Protein AF-A0A662FR94-F1 (afdb_monomer)

Secondary structure (DSSP, 8-state):
----HHHHHHHHHHHHHTT-SEEEEEEEEEEEEEEEEETTEEEEEEEEEEEEEEEEEETTEEEEEEES---HHHHHHHHHHHHHHHHHSPB-TT---SPP----S-------HHHHH----

Radius of gyration: 18.89 Å; Cα contacts (8 Å, |Δi|>4): 170; chains: 1; bounding box: 45×35×54 Å

Solvent-accessible surface area (backbone atoms only — not comparable to full-atom values): 7509 Å² total; per-residue (Å²): 138,86,82,59,71,72,65,54,52,52,53,53,52,50,41,43,77,75,59,32,80,43,73,47,79,48,79,46,78,46,81,47,77,47,79,43,73,63,84,96,42,81,45,82,45,78,48,76,50,42,46,31,40,40,38,31,28,31,88,51,4,61,21,75,40,75,37,71,55,82,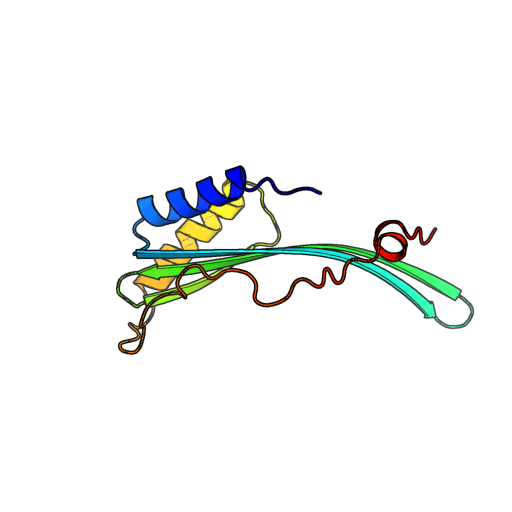51,64,69,65,41,52,50,48,49,54,50,19,50,54,47,5,70,73,39,71,65,41,86,83,60,85,74,78,84,76,95,72,79,81,92,70,89,80,72,95,73,54,67,67,67,77,67,59,80,84,127

Mean predicted aligned error: 5.4 Å

pLDDT: mean 91.06, std 9.45, range [52.06, 98.5]

Nearest PDB structures (foldseek):
  6j6a-assembly1_B  TM=9.018E-01  e=1.338E-05  Thermococcus kodakarensis KOD1
  3qtd-assembly2_B  TM=9.020E-01  e=3.192E-04  Pseudomonas aeruginosa
  5nja-assembly2_D  TM=8.855E-01  e=4.853E-04  Escherichia coli str. K-12 substr. MG1655
  1vpb-a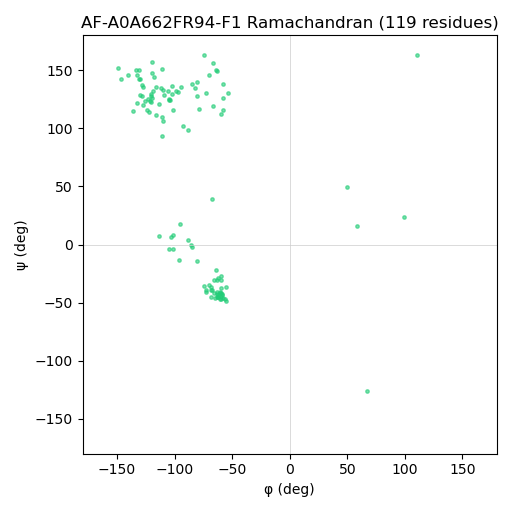ssembly1_A-2  TM=7.942E-01  e=4.305E-04  Bacteroides thetaiotaomicron VPI-5482
  3tv9-assembly1_A-2  TM=7.734E-01  e=4.571E-04  Shigella flexneri

Foldseek 3Di:
DDDDPVLVVVLQVLLVVLAFPDKDKDKDWDWDWDWDDDDPDIDIDTDTWIKIWIWTAHQQQIFIDIDRDSPPVVSSVRSNVRVVNSVPGDHDPPDPDDDDDDDDPDDDDPDDVCVVPPDPD

Structure (mmCIF, N/CA/C/O backbone):
data_AF-A0A662FR94-F1
#
_entry.id   AF-A0A662FR94-F1
#
loop_
_atom_site.group_PDB
_atom_site.id
_atom_site.type_symbol
_atom_site.label_atom_id
_atom_site.label_alt_id
_atom_site.label_comp_id
_atom_site.label_asym_id
_atom_site.label_entity_id
_atom_site.label_seq_id
_atom_site.pdbx_PDB_ins_code
_atom_site.Cartn_x
_atom_site.Cartn_y
_atom_site.Cartn_z
_atom_site.occupancy
_atom_site.B_iso_or_equiv
_atom_site.auth_seq_id
_atom_site.auth_comp_id
_atom_site.auth_asym_id
_atom_site.auth_atom_id
_atom_site.pdbx_PDB_model_num
ATOM 1 N N . MET A 1 1 ? 15.366 0.900 -5.465 1.00 52.06 1 MET A N 1
ATOM 2 C CA . MET A 1 1 ? 14.627 1.562 -4.370 1.00 52.06 1 MET A CA 1
ATOM 3 C C . MET A 1 1 ? 14.163 0.456 -3.449 1.00 52.06 1 MET A C 1
ATOM 5 O O . MET A 1 1 ? 13.500 -0.447 -3.935 1.00 52.06 1 MET A O 1
ATOM 9 N N . SER A 1 2 ? 14.616 0.445 -2.201 1.00 57.38 2 SER A N 1
ATOM 10 C CA . SER A 1 2 ? 14.221 -0.553 -1.203 1.00 57.38 2 SER A CA 1
ATOM 11 C C . SER A 1 2 ? 13.204 0.077 -0.263 1.00 57.38 2 SER A C 1
ATOM 13 O O . SER A 1 2 ? 13.388 1.222 0.139 1.00 57.38 2 SER A O 1
ATOM 15 N N . VAL A 1 3 ? 12.147 -0.660 0.055 1.00 67.31 3 VAL A N 1
ATOM 16 C CA . VAL A 1 3 ? 11.156 -0.275 1.065 1.00 67.31 3 VAL A CA 1
ATOM 17 C C . VAL A 1 3 ? 11.433 -1.125 2.285 1.00 67.31 3 VAL A C 1
ATOM 19 O O . VAL A 1 3 ? 11.499 -2.351 2.172 1.00 67.31 3 VAL A O 1
ATOM 22 N N . GLU A 1 4 ? 11.634 -0.494 3.435 1.00 74.12 4 GLU A N 1
ATOM 23 C CA . GLU A 1 4 ? 11.835 -1.240 4.670 1.00 74.12 4 GLU A CA 1
ATOM 24 C C . GLU A 1 4 ? 10.482 -1.650 5.257 1.00 74.12 4 GLU A C 1
ATOM 26 O O . GLU A 1 4 ? 9.555 -0.848 5.355 1.00 74.12 4 GLU A O 1
ATOM 31 N N . ILE A 1 5 ? 10.366 -2.908 5.690 1.00 71.50 5 ILE A N 1
ATOM 32 C CA . ILE A 1 5 ? 9.130 -3.444 6.287 1.00 71.50 5 ILE A CA 1
ATOM 33 C C . ILE A 1 5 ? 8.670 -2.580 7.476 1.00 71.50 5 ILE A C 1
ATOM 35 O O . ILE A 1 5 ? 7.474 -2.332 7.631 1.00 71.50 5 ILE A O 1
ATOM 39 N N . GLY A 1 6 ? 9.614 -2.052 8.264 1.00 74.06 6 GLY A N 1
ATOM 40 C CA . GLY A 1 6 ? 9.319 -1.178 9.403 1.00 74.06 6 GLY A CA 1
ATOM 41 C C . GLY A 1 6 ? 8.632 0.141 9.024 1.00 74.06 6 GLY A C 1
ATOM 42 O O . GLY A 1 6 ? 7.832 0.657 9.804 1.00 74.06 6 GLY A O 1
ATOM 43 N N . GLU A 1 7 ? 8.870 0.668 7.818 1.00 80.19 7 GLU A N 1
ATOM 44 C CA . GLU A 1 7 ? 8.167 1.861 7.328 1.00 80.19 7 GLU A CA 1
ATOM 45 C C . GLU A 1 7 ? 6.694 1.554 7.030 1.00 80.19 7 GLU A C 1
ATOM 47 O O . GLU A 1 7 ? 5.824 2.381 7.293 1.00 80.19 7 GLU A O 1
ATOM 52 N N . LEU A 1 8 ? 6.384 0.346 6.549 1.00 89.06 8 LEU A N 1
ATOM 53 C CA . LEU A 1 8 ? 5.011 -0.072 6.247 1.00 89.06 8 LEU A CA 1
ATOM 54 C C . LEU A 1 8 ? 4.193 -0.370 7.509 1.00 89.06 8 LEU A C 1
ATOM 56 O O . LEU A 1 8 ? 3.009 -0.027 7.576 1.00 89.06 8 LEU A O 1
ATOM 60 N N . GLU A 1 9 ? 4.821 -0.937 8.541 1.00 92.19 9 GLU A N 1
ATOM 61 C CA . GLU A 1 9 ? 4.177 -1.173 9.840 1.00 92.19 9 GLU A CA 1
ATOM 62 C C . GLU A 1 9 ? 3.677 0.125 10.487 1.00 92.19 9 GLU A C 1
ATOM 64 O O . GLU A 1 9 ? 2.593 0.154 11.081 1.00 92.19 9 GLU A O 1
ATOM 69 N N . TYR A 1 10 ? 4.432 1.218 10.330 1.00 94.75 10 TYR A N 1
ATOM 70 C CA . TYR A 1 10 ? 4.026 2.537 10.805 1.00 94.75 10 TYR A CA 1
ATOM 71 C C . TYR A 1 10 ? 2.670 2.962 10.221 1.00 94.75 10 TYR A C 1
ATOM 73 O O . TYR A 1 10 ? 1.781 3.388 10.962 1.00 94.75 10 TYR A O 1
ATOM 81 N N . PHE A 1 11 ? 2.482 2.807 8.911 1.00 95.94 11 PHE A N 1
ATOM 82 C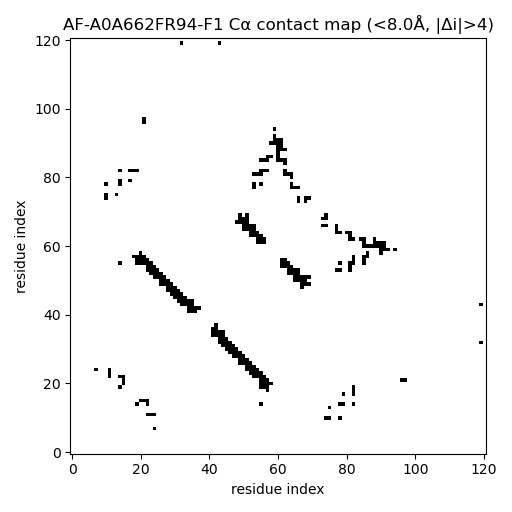 CA . PHE A 1 11 ? 1.252 3.211 8.234 1.00 95.94 11 PHE A CA 1
ATOM 83 C C . PHE A 1 11 ? 0.047 2.346 8.630 1.00 95.94 11 PHE A C 1
ATOM 85 O O . PHE A 1 11 ? -1.050 2.874 8.821 1.00 95.94 11 PHE A O 1
ATOM 92 N N . LEU A 1 12 ? 0.242 1.039 8.840 1.00 96.19 12 LEU A N 1
ATOM 93 C CA . LEU A 1 12 ? -0.808 0.155 9.364 1.00 96.19 12 LEU A CA 1
ATOM 94 C C . LEU A 1 12 ? -1.229 0.558 10.782 1.00 96.19 12 LEU A C 1
ATOM 96 O O . LEU A 1 12 ? -2.421 0.604 11.096 1.00 96.19 12 LEU A O 1
ATOM 100 N N . LYS A 1 13 ? -0.259 0.899 11.640 1.00 96.50 13 LYS A N 1
ATOM 101 C CA . LYS A 1 13 ? -0.538 1.415 12.983 1.00 96.50 13 LYS A CA 1
ATOM 102 C C . LYS A 1 13 ? -1.312 2.730 12.914 1.00 96.50 13 LYS A C 1
ATOM 104 O O . LYS A 1 13 ? -2.319 2.880 13.604 1.00 96.50 13 LYS A O 1
ATOM 109 N N . ARG A 1 14 ? -0.887 3.649 12.044 1.00 96.62 14 ARG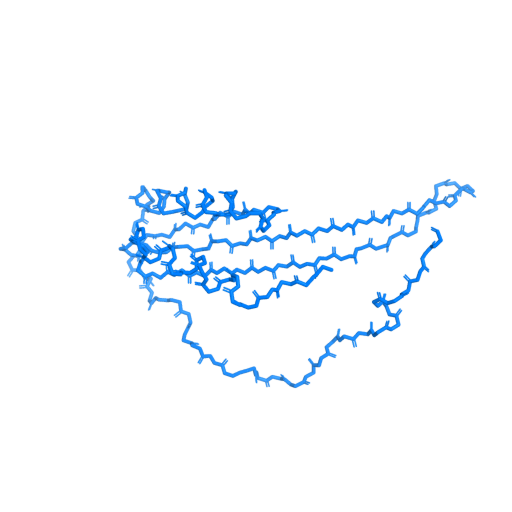 A N 1
ATOM 110 C CA . ARG A 1 14 ? -1.556 4.935 11.828 1.00 96.62 14 ARG A CA 1
ATOM 111 C C . ARG A 1 14 ? -3.006 4.753 11.373 1.00 96.62 14 ARG A C 1
ATOM 113 O O . ARG A 1 14 ? -3.885 5.433 11.894 1.00 96.62 14 ARG A O 1
ATOM 120 N N . ALA A 1 15 ? -3.275 3.815 10.463 1.00 97.50 15 ALA A N 1
ATOM 121 C CA . ALA A 1 15 ? -4.635 3.502 10.026 1.00 97.50 15 ALA A CA 1
ATOM 122 C C . ALA A 1 15 ? -5.525 3.034 11.194 1.00 97.50 15 ALA A C 1
ATOM 124 O O . ALA A 1 15 ? -6.638 3.537 11.358 1.00 97.50 15 ALA A O 1
ATOM 125 N N . LYS A 1 16 ? -5.015 2.139 12.054 1.00 97.19 16 LYS A N 1
ATOM 126 C CA . LYS A 1 16 ? -5.728 1.687 13.264 1.00 97.19 16 LYS A CA 1
ATOM 127 C C . LYS A 1 16 ? -5.999 2.829 14.246 1.00 97.19 16 LYS A C 1
ATOM 129 O O . LYS A 1 16 ? -7.119 2.967 14.724 1.00 97.19 16 LYS A O 1
ATOM 134 N N . GLU A 1 17 ? -5.009 3.683 14.511 1.00 97.94 17 GLU A N 1
ATOM 135 C CA . GLU A 1 17 ? -5.162 4.862 15.384 1.00 97.94 17 GLU A CA 1
ATOM 136 C C . GLU A 1 17 ? -6.238 5.840 14.879 1.00 97.94 17 GLU A C 1
ATOM 138 O O . GLU A 1 17 ? -6.896 6.513 15.670 1.00 97.94 17 GLU A O 1
ATOM 143 N N . LEU A 1 18 ? -6.439 5.905 13.563 1.00 97.25 18 LEU A N 1
ATOM 144 C C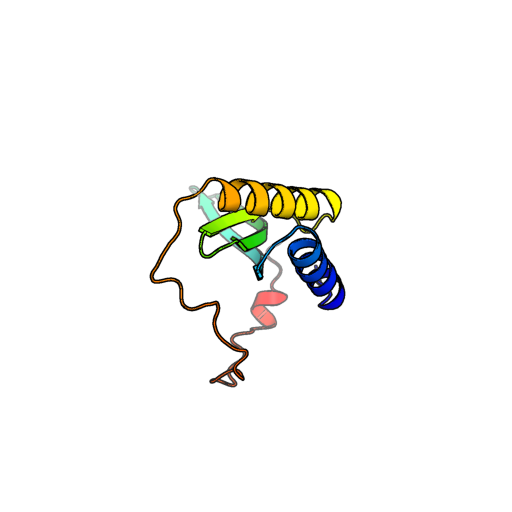A . LEU A 1 18 ? -7.442 6.746 12.907 1.00 97.25 18 LEU A CA 1
ATOM 145 C C . LEU A 1 18 ? -8.841 6.093 12.814 1.00 97.25 18 LEU A C 1
ATOM 147 O O . LEU A 1 18 ? -9.793 6.724 12.329 1.00 97.25 18 LEU A O 1
ATOM 151 N N . GLY A 1 19 ? -8.985 4.863 13.316 1.00 96.94 19 GLY A N 1
ATOM 152 C CA . GLY A 1 19 ? -10.259 4.158 13.452 1.00 96.94 19 GLY A CA 1
ATOM 153 C C . GLY A 1 19 ? -10.559 3.137 12.357 1.00 96.94 19 GLY A C 1
ATOM 154 O O . GLY A 1 19 ? -11.732 2.874 12.112 1.00 96.94 19 GLY A O 1
ATOM 155 N N . ALA A 1 20 ? -9.540 2.604 11.680 1.00 98.12 20 ALA A N 1
ATOM 156 C CA . ALA A 1 20 ? -9.686 1.394 10.875 1.00 98.12 20 ALA A CA 1
ATOM 157 C C . ALA A 1 20 ? -9.829 0.160 11.780 1.00 98.12 20 ALA A C 1
ATOM 159 O O . ALA A 1 20 ? -8.990 -0.051 12.659 1.00 98.12 20 ALA A O 1
ATOM 160 N N . ASP A 1 21 ? -10.835 -0.675 11.521 1.00 98.06 21 ASP A N 1
ATOM 161 C CA . ASP A 1 21 ? -10.928 -2.009 12.127 1.00 98.06 21 ASP A CA 1
ATOM 162 C C . ASP A 1 21 ? -9.877 -2.932 11.499 1.00 98.06 21 ASP A C 1
ATOM 164 O O . ASP A 1 21 ? -9.171 -3.676 12.184 1.00 98.06 21 ASP A O 1
ATOM 168 N N . GLU A 1 22 ? -9.721 -2.812 10.179 1.00 98.00 22 GL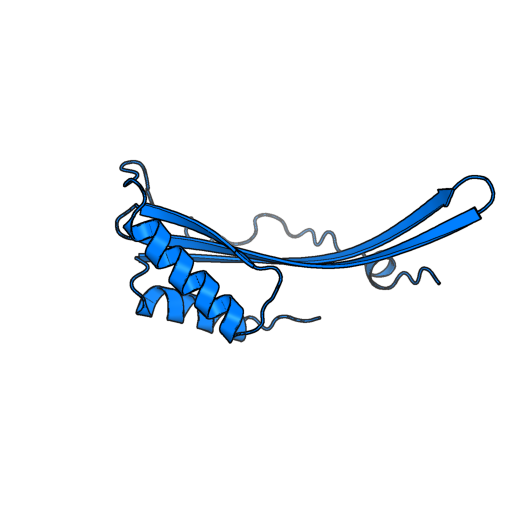U A N 1
ATOM 169 C CA . GLU A 1 22 ? -8.774 -3.569 9.373 1.00 98.00 22 GLU A CA 1
ATOM 170 C C . GLU A 1 22 ? -8.142 -2.664 8.311 1.00 98.00 22 GLU A C 1
ATOM 172 O O . GLU A 1 22 ? -8.787 -1.755 7.778 1.00 98.00 22 GLU A O 1
ATOM 177 N N . ALA A 1 23 ? -6.871 -2.907 7.991 1.00 97.56 23 ALA A N 1
ATOM 178 C CA . ALA A 1 23 ? -6.156 -2.174 6.955 1.00 97.56 23 ALA A CA 1
ATOM 179 C C . ALA A 1 23 ? -5.152 -3.085 6.242 1.00 97.56 23 ALA A C 1
ATOM 181 O O . ALA A 1 23 ? -4.488 -3.904 6.877 1.00 97.56 23 ALA A O 1
ATOM 182 N N . GLU A 1 24 ? -5.016 -2.898 4.935 1.00 97.19 24 GLU A N 1
ATOM 183 C CA . GLU A 1 24 ? -4.006 -3.528 4.092 1.00 97.19 24 GLU A CA 1
ATOM 184 C C . GLU A 1 24 ? -3.284 -2.447 3.289 1.00 97.19 24 GLU A C 1
ATOM 186 O O . GLU A 1 24 ? -3.908 -1.529 2.749 1.00 97.19 24 GLU A O 1
ATOM 191 N N . ILE A 1 25 ? -1.962 -2.579 3.207 1.00 95.75 25 ILE A N 1
ATOM 192 C CA . ILE A 1 25 ? -1.114 -1.763 2.345 1.00 95.75 25 ILE A CA 1
ATOM 193 C C . ILE A 1 25 ? -0.368 -2.717 1.427 1.00 95.75 25 ILE A C 1
ATOM 195 O O . ILE A 1 25 ? 0.458 -3.509 1.879 1.00 95.75 25 ILE A O 1
ATOM 199 N N . TYR A 1 26 ? -0.667 -2.633 0.138 1.00 94.50 26 TYR A N 1
ATOM 200 C CA . TYR A 1 26 ? 0.044 -3.359 -0.901 1.00 94.50 26 TYR A CA 1
ATOM 201 C C . TYR A 1 26 ? 0.936 -2.386 -1.665 1.00 94.50 26 TYR A C 1
ATOM 203 O O . TYR A 1 26 ? 0.491 -1.308 -2.054 1.00 94.50 26 TYR A O 1
ATOM 211 N N . VAL A 1 27 ? 2.198 -2.758 -1.865 1.00 94.75 27 VAL A N 1
ATOM 212 C CA . VAL A 1 27 ? 3.192 -1.938 -2.562 1.00 94.75 27 VAL A CA 1
ATOM 213 C C . VAL A 1 27 ? 3.741 -2.734 -3.734 1.00 94.75 27 VAL A C 1
ATOM 215 O O . VAL A 1 27 ? 4.264 -3.832 -3.553 1.00 94.75 27 VAL A O 1
ATOM 218 N N . SER A 1 28 ? 3.656 -2.151 -4.923 1.00 92.88 28 SER A N 1
ATOM 219 C CA . SER A 1 28 ? 4.313 -2.630 -6.130 1.00 92.88 28 SER A CA 1
ATOM 220 C C . SER A 1 28 ? 5.397 -1.643 -6.542 1.00 92.88 28 SER A C 1
ATOM 222 O O . SER A 1 28 ? 5.190 -0.429 -6.537 1.00 92.88 28 SER A O 1
ATOM 224 N N . LEU A 1 29 ? 6.564 -2.176 -6.888 1.00 91.12 29 LEU A N 1
ATOM 225 C CA . LEU A 1 29 ? 7.692 -1.433 -7.431 1.00 91.12 29 LEU A CA 1
ATOM 226 C C . LEU A 1 29 ? 8.000 -2.033 -8.794 1.00 91.12 29 LEU A C 1
ATOM 228 O O . LEU A 1 29 ? 8.280 -3.228 -8.876 1.00 91.12 29 LEU A O 1
ATOM 232 N N . SER A 1 30 ? 7.964 -1.215 -9.841 1.00 90.00 30 SER A N 1
ATOM 233 C CA . SER A 1 30 ? 8.191 -1.691 -11.204 1.00 90.00 30 SER A CA 1
ATOM 234 C C . SER A 1 30 ? 9.256 -0.858 -11.900 1.00 90.00 30 SER A C 1
ATOM 236 O O . SER A 1 30 ? 9.164 0.368 -11.951 1.00 90.00 30 SER A O 1
ATOM 238 N N . ASP A 1 31 ? 10.248 -1.546 -12.457 1.00 89.31 31 ASP A N 1
ATOM 239 C CA . ASP A 1 31 ? 11.222 -1.007 -13.399 1.00 89.31 31 ASP A CA 1
ATOM 240 C C . ASP A 1 31 ? 10.938 -1.645 -14.767 1.00 89.31 31 ASP A C 1
ATOM 242 O O . ASP A 1 31 ? 11.149 -2.841 -14.961 1.00 89.31 31 ASP A O 1
ATOM 246 N N . GLU A 1 32 ? 10.431 -0.858 -15.715 1.00 90.81 32 GLU A N 1
ATOM 247 C CA . GLU A 1 32 ? 10.106 -1.302 -17.071 1.00 90.81 32 GLU A CA 1
ATOM 248 C C . GLU A 1 32 ? 11.088 -0.693 -18.072 1.00 90.81 32 GLU A C 1
ATOM 250 O O . GLU A 1 32 ? 11.346 0.514 -18.070 1.00 90.81 32 GLU A O 1
ATOM 255 N N . LYS A 1 33 ? 11.616 -1.536 -18.961 1.00 89.44 33 LYS A N 1
ATOM 256 C CA . LYS A 1 33 ? 12.470 -1.128 -20.077 1.00 89.44 33 LYS A CA 1
ATOM 257 C C . LYS A 1 33 ? 11.874 -1.664 -21.369 1.00 89.44 33 LYS A C 1
ATOM 259 O O . LYS A 1 33 ? 11.680 -2.868 -21.513 1.00 89.44 33 LYS A O 1
ATOM 264 N N . ALA A 1 34 ? 11.600 -0.777 -22.316 1.00 89.94 34 ALA A N 1
ATOM 265 C CA . ALA A 1 34 ? 11.030 -1.125 -23.607 1.00 89.94 34 ALA A CA 1
ATOM 266 C C . ALA A 1 34 ? 11.838 -0.484 -24.736 1.00 89.94 34 ALA A C 1
ATOM 268 O O . ALA A 1 34 ? 12.044 0.727 -24.756 1.00 89.94 34 ALA A O 1
ATOM 269 N N . VAL A 1 35 ? 12.248 -1.288 -25.716 1.00 90.88 35 VAL A N 1
ATOM 270 C CA . VAL A 1 35 ? 12.858 -0.803 -26.959 1.00 90.88 35 VAL A CA 1
ATOM 271 C C . VAL A 1 35 ? 11.824 -0.916 -28.071 1.00 90.88 35 VAL A C 1
ATOM 273 O O . VAL A 1 35 ? 11.261 -1.985 -28.304 1.00 90.88 35 VAL A O 1
ATOM 276 N N . LYS A 1 36 ? 11.548 0.198 -28.746 1.00 92.00 36 LYS A N 1
ATOM 277 C CA . LYS A 1 36 ? 10.583 0.298 -29.842 1.00 92.00 36 LYS A CA 1
ATOM 278 C C . LYS A 1 36 ? 11.292 0.720 -31.122 1.00 92.00 36 LYS A C 1
ATOM 280 O O . LYS A 1 36 ? 12.214 1.529 -31.087 1.00 92.00 36 LYS A O 1
ATOM 285 N N . LEU A 1 37 ? 10.837 0.184 -32.249 1.00 94.50 37 LEU A N 1
ATOM 286 C CA . LEU A 1 37 ? 11.279 0.589 -33.579 1.00 94.50 37 LEU A CA 1
ATOM 287 C C . LEU A 1 37 ? 10.210 1.503 -34.193 1.00 94.50 37 LEU A C 1
ATOM 289 O O . LEU A 1 37 ? 9.085 1.069 -34.435 1.00 94.50 37 LEU A O 1
ATOM 293 N N . GLU A 1 38 ? 10.558 2.762 -34.440 1.00 92.75 38 GLU A N 1
ATOM 294 C CA . GLU A 1 38 ? 9.715 3.745 -35.126 1.00 92.75 38 GLU A CA 1
ATOM 295 C C . GLU A 1 38 ? 10.349 4.041 -36.501 1.00 92.75 38 GLU A C 1
ATOM 297 O O . GLU A 1 38 ? 11.263 4.857 -36.637 1.00 92.75 38 GLU A O 1
ATOM 302 N N . GLY A 1 39 ? 9.911 3.319 -37.542 1.00 91.94 39 GLY A N 1
ATOM 303 C CA . GLY A 1 39 ? 10.551 3.360 -38.864 1.00 91.94 39 GLY A CA 1
ATOM 304 C C . GLY A 1 39 ? 11.960 2.741 -38.822 1.00 91.94 39 GLY A C 1
ATOM 305 O O . GLY A 1 39 ? 12.085 1.599 -38.390 1.00 91.94 39 GLY A O 1
ATOM 306 N N . PRO A 1 40 ? 13.026 3.441 -39.263 1.00 92.62 40 PRO A N 1
ATOM 307 C CA . PRO A 1 40 ? 14.403 2.968 -39.105 1.00 92.62 40 PRO A CA 1
ATOM 308 C C . PRO A 1 40 ? 15.028 3.329 -37.743 1.00 92.62 40 PRO A C 1
ATOM 310 O O . PRO A 1 40 ? 16.184 2.985 -37.505 1.00 92.62 40 PRO A O 1
ATOM 313 N N . PHE A 1 41 ? 14.318 4.049 -36.865 1.00 92.19 41 PHE A N 1
ATOM 314 C CA . PHE A 1 41 ? 14.876 4.571 -35.617 1.00 92.19 41 PHE A CA 1
ATOM 315 C C . PHE A 1 41 ? 14.517 3.693 -34.419 1.00 92.19 41 PHE A C 1
ATOM 317 O O . PHE A 1 41 ? 13.353 3.349 -34.210 1.00 92.19 41 PHE A O 1
ATOM 324 N N . LEU A 1 42 ? 15.520 3.374 -33.603 1.00 91.44 42 LEU A N 1
ATOM 325 C CA . LEU A 1 42 ? 15.324 2.740 -32.303 1.00 91.44 42 LEU A CA 1
ATOM 326 C C . LEU A 1 42 ? 15.029 3.798 -31.242 1.00 91.44 42 LEU A C 1
ATOM 328 O O . LEU A 1 42 ? 15.669 4.849 -31.198 1.00 91.44 42 LEU A O 1
ATOM 332 N N . LYS A 1 43 ? 14.076 3.494 -30.366 1.00 90.31 43 LYS A N 1
ATOM 333 C CA . LYS A 1 43 ? 13.677 4.334 -29.243 1.00 90.31 43 LYS A CA 1
ATOM 334 C C . LYS A 1 43 ? 13.585 3.498 -27.980 1.00 90.31 43 LYS A C 1
ATOM 336 O O . LYS A 1 43 ? 12.800 2.555 -27.913 1.00 90.31 43 LYS A O 1
ATOM 341 N N . THR A 1 44 ? 14.353 3.885 -26.975 1.00 89.81 44 THR A N 1
ATOM 342 C CA . THR A 1 44 ? 14.322 3.264 -25.651 1.00 89.81 44 THR A CA 1
ATOM 343 C C . THR A 1 44 ? 13.386 4.051 -24.739 1.00 89.81 44 THR A C 1
ATOM 345 O O . THR A 1 44 ? 13.392 5.282 -24.723 1.00 89.81 44 THR A O 1
ATOM 348 N N . LEU A 1 45 ? 12.557 3.335 -23.990 1.00 89.31 45 LEU A N 1
ATOM 349 C CA . LEU A 1 45 ? 11.682 3.851 -22.949 1.00 89.31 45 LEU A CA 1
ATOM 350 C C . LEU A 1 45 ? 12.059 3.149 -21.651 1.00 89.31 45 LEU A C 1
ATOM 352 O O . LEU A 1 45 ? 12.039 1.922 -21.584 1.00 89.31 45 LEU A O 1
ATOM 356 N N . VAL A 1 46 ? 12.391 3.932 -20.632 1.00 88.12 46 VAL A N 1
ATOM 357 C CA . VAL A 1 46 ? 12.647 3.434 -19.282 1.00 88.12 46 VAL A CA 1
ATOM 358 C C . VAL A 1 46 ? 11.644 4.100 -18.356 1.00 88.12 46 VAL A C 1
ATOM 360 O O . VAL A 1 46 ? 11.524 5.325 -18.349 1.00 88.12 46 VAL A O 1
ATOM 363 N N . SER A 1 47 ? 10.911 3.292 -17.599 1.00 89.94 47 SER A N 1
ATOM 364 C CA . SER A 1 47 ? 9.921 3.747 -16.630 1.00 89.94 47 SER A CA 1
ATOM 365 C C . SER A 1 47 ? 10.196 3.104 -15.282 1.00 89.94 47 SER A C 1
ATOM 367 O O . SER A 1 47 ? 10.442 1.904 -15.197 1.00 89.94 47 SER A O 1
ATOM 369 N N . ARG A 1 48 ? 10.127 3.909 -14.224 1.00 90.38 48 ARG A N 1
ATOM 370 C CA . ARG A 1 48 ? 10.122 3.439 -12.842 1.00 90.38 48 ARG A CA 1
ATOM 371 C C . ARG A 1 48 ? 8.838 3.917 -12.194 1.00 90.38 48 ARG A C 1
ATOM 373 O O . ARG A 1 48 ? 8.544 5.110 -12.234 1.00 90.38 48 ARG A O 1
ATOM 380 N N . SER A 1 49 ? 8.102 3.003 -11.581 1.00 92.00 49 SER A N 1
ATOM 381 C CA . SER A 1 49 ? 6.839 3.303 -10.912 1.00 92.00 49 SER A CA 1
ATOM 382 C C . SER A 1 49 ? 6.764 2.656 -9.535 1.00 92.00 49 SER A C 1
ATOM 384 O O . SER A 1 49 ? 7.390 1.629 -9.258 1.00 92.00 49 SER A O 1
ATOM 386 N N . ILE A 1 50 ? 6.020 3.328 -8.662 1.00 94.19 50 ILE A N 1
ATOM 387 C CA . ILE A 1 50 ? 5.567 2.819 -7.376 1.00 94.19 50 ILE A CA 1
ATOM 388 C C . ILE A 1 50 ? 4.052 2.874 -7.431 1.00 94.19 50 ILE A C 1
ATOM 390 O O . ILE A 1 50 ? 3.508 3.939 -7.714 1.00 94.19 50 ILE A O 1
ATOM 394 N N . ASP A 1 51 ? 3.395 1.775 -7.093 1.00 95.44 51 ASP A N 1
ATOM 395 C CA . ASP A 1 51 ? 1.950 1.727 -6.923 1.00 95.44 51 ASP A CA 1
ATOM 396 C C . ASP A 1 51 ? 1.641 1.209 -5.526 1.00 95.44 51 ASP A C 1
ATOM 398 O O . ASP A 1 51 ? 1.960 0.074 -5.171 1.00 95.44 51 ASP A O 1
ATOM 402 N N . VAL A 1 52 ? 1.019 2.056 -4.717 1.00 96.19 52 VAL A N 1
ATOM 403 C CA . VAL A 1 52 ? 0.583 1.732 -3.363 1.00 96.19 52 VAL A CA 1
ATOM 404 C C . VAL A 1 52 ? -0.929 1.645 -3.358 1.00 96.19 52 VAL A C 1
ATOM 406 O O . VAL A 1 52 ? -1.606 2.571 -3.797 1.00 96.19 52 VAL A O 1
ATOM 409 N N . TRP A 1 53 ? -1.456 0.553 -2.826 1.00 97.50 53 TRP A N 1
ATOM 410 C CA . TRP A 1 53 ? -2.878 0.327 -2.635 1.00 97.50 53 TRP A CA 1
ATOM 411 C C . TRP A 1 53 ? -3.154 0.296 -1.142 1.00 97.50 53 TRP A C 1
ATOM 413 O O . TRP A 1 53 ? -2.591 -0.522 -0.416 1.00 97.50 53 TRP A O 1
ATOM 423 N N . VAL A 1 54 ? -4.015 1.197 -0.690 1.00 97.88 54 VAL A N 1
ATOM 424 C CA . VAL A 1 54 ? -4.435 1.322 0.701 1.00 97.88 54 VAL A CA 1
ATOM 425 C C . VAL A 1 54 ? -5.888 0.888 0.778 1.00 97.88 54 VAL A C 1
ATOM 427 O O . VAL A 1 54 ? -6.778 1.619 0.341 1.00 97.88 54 VAL A O 1
ATOM 430 N N . ARG A 1 55 ? -6.133 -0.303 1.328 1.00 98.19 55 ARG A N 1
ATOM 431 C CA . ARG A 1 55 ? -7.481 -0.801 1.616 1.00 98.19 55 ARG A CA 1
ATOM 432 C C . ARG A 1 55 ? -7.763 -0.655 3.102 1.00 98.19 55 ARG A C 1
ATOM 434 O O . ARG A 1 55 ? -6.971 -1.098 3.928 1.00 98.19 55 ARG A O 1
ATOM 441 N N . VAL A 1 56 ? -8.898 -0.057 3.439 1.00 98.44 56 VAL A N 1
ATOM 442 C CA . VAL A 1 56 ? -9.325 0.164 4.822 1.00 98.44 56 VAL A CA 1
ATOM 443 C C . VAL A 1 56 ? -10.758 -0.311 5.008 1.00 98.44 56 VAL A C 1
ATOM 445 O O . VAL A 1 56 ? -11.597 -0.108 4.128 1.00 98.44 56 VAL A O 1
ATOM 448 N N . VAL A 1 57 ? -11.028 -0.899 6.173 1.00 98.50 57 VAL A N 1
ATOM 449 C CA . VAL A 1 57 ? -12.363 -1.296 6.621 1.00 98.50 57 VAL A CA 1
ATOM 450 C C . VAL A 1 57 ? -12.726 -0.552 7.907 1.00 98.50 57 VAL A C 1
ATOM 452 O O . VAL A 1 57 ? -11.933 -0.510 8.849 1.00 98.50 57 VAL A O 1
ATOM 455 N N . VAL A 1 58 ? -13.928 0.027 7.944 1.00 98.44 58 VAL A N 1
ATOM 456 C CA . VAL A 1 58 ? -14.527 0.669 9.128 1.00 98.44 58 VAL A CA 1
ATOM 457 C C . VAL A 1 58 ? -15.990 0.245 9.233 1.00 98.44 58 VAL A C 1
ATOM 459 O O . VAL A 1 58 ? -16.785 0.589 8.368 1.00 98.44 58 VAL A O 1
ATOM 462 N N . ASP A 1 59 ? -16.372 -0.489 10.274 1.00 97.81 59 ASP A N 1
ATOM 463 C CA . ASP A 1 59 ? -17.722 -1.032 10.482 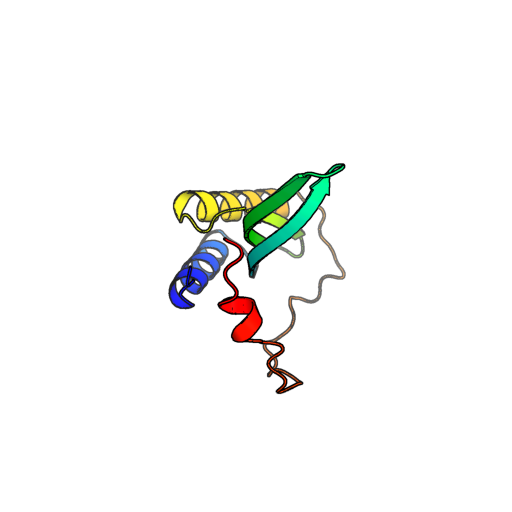1.00 97.81 59 ASP A CA 1
ATOM 464 C C . ASP A 1 59 ? -18.262 -1.767 9.240 1.00 97.81 59 ASP A C 1
ATOM 466 O O . ASP A 1 59 ? -19.357 -1.488 8.748 1.00 97.81 59 ASP A O 1
ATOM 470 N N . LYS A 1 60 ? -17.449 -2.676 8.680 1.00 98.12 60 LYS A N 1
ATOM 471 C CA . LYS A 1 60 ? -17.711 -3.388 7.411 1.00 98.12 60 LYS A CA 1
ATOM 472 C C . LYS A 1 60 ? -17.908 -2.482 6.181 1.00 98.12 60 LYS A C 1
ATOM 474 O O . LYS A 1 60 ? -18.428 -2.917 5.155 1.00 98.12 60 LYS A O 1
ATOM 479 N N . ARG A 1 61 ? -17.519 -1.212 6.256 1.00 98.44 61 ARG A N 1
ATOM 480 C CA . ARG A 1 61 ? -17.493 -0.286 5.118 1.00 98.44 61 ARG A CA 1
ATOM 481 C C . ARG A 1 61 ? -16.083 -0.240 4.564 1.00 98.44 61 ARG A C 1
ATOM 483 O O . ARG A 1 61 ? -15.134 -0.092 5.330 1.00 98.44 61 ARG A O 1
ATOM 490 N N . ILE A 1 62 ? -15.943 -0.383 3.254 1.00 98.12 62 ILE A N 1
ATOM 491 C CA . ILE A 1 62 ? -14.651 -0.625 2.612 1.00 98.12 62 ILE A CA 1
ATOM 492 C C . ILE A 1 62 ? -14.315 0.555 1.710 1.00 98.12 62 ILE A C 1
ATOM 494 O O . ILE A 1 62 ? -15.145 1.003 0.920 1.00 98.12 62 ILE A O 1
ATOM 498 N N . ALA A 1 63 ? -13.070 1.013 1.773 1.00 98.25 63 ALA A N 1
ATOM 499 C CA . ALA A 1 63 ? -12.510 1.921 0.784 1.00 98.25 63 ALA A CA 1
ATOM 500 C C . ALA A 1 63 ? -11.138 1.438 0.328 1.00 98.25 63 ALA A C 1
ATOM 502 O O . ALA A 1 63 ? -10.367 0.879 1.110 1.00 98.25 63 ALA A O 1
ATOM 503 N N . ILE A 1 64 ? -10.838 1.683 -0.945 1.00 98.06 64 ILE A N 1
ATOM 504 C CA . ILE A 1 64 ? -9.528 1.442 -1.540 1.00 98.06 64 ILE A CA 1
ATOM 505 C C . ILE A 1 64 ? -9.100 2.730 -2.227 1.00 98.06 64 ILE A C 1
ATOM 507 O O . ILE A 1 64 ? -9.786 3.200 -3.133 1.00 98.06 64 ILE A O 1
ATOM 511 N N . LEU A 1 65 ? -7.976 3.290 -1.796 1.00 98.31 65 LEU A N 1
ATOM 512 C CA . LEU A 1 65 ? -7.322 4.417 -2.455 1.00 98.31 65 LEU A CA 1
ATOM 513 C C . LEU A 1 65 ? -5.919 4.004 -2.888 1.00 98.31 65 LEU A C 1
ATOM 515 O O . LEU A 1 65 ? -5.321 3.086 -2.326 1.00 98.31 65 LEU A O 1
ATOM 519 N N . THR A 1 66 ? -5.390 4.704 -3.883 1.00 97.62 66 THR A N 1
ATOM 520 C CA . THR A 1 66 ? -4.061 4.440 -4.433 1.00 97.62 66 THR A CA 1
ATOM 521 C C . THR A 1 66 ? -3.148 5.649 -4.279 1.00 97.62 66 THR A C 1
ATOM 523 O O . THR A 1 66 ? -3.600 6.787 -4.382 1.00 97.62 66 THR A O 1
ATOM 526 N N . SER A 1 67 ? -1.853 5.406 -4.095 1.00 95.75 67 SER A N 1
ATOM 527 C CA . SER A 1 67 ? -0.800 6.424 -4.110 1.00 95.75 67 SER A CA 1
ATOM 528 C C . SER A 1 67 ? 0.333 5.966 -5.021 1.00 95.75 67 SER A C 1
ATOM 530 O O . SER A 1 67 ? 0.681 4.792 -5.031 1.00 95.75 67 SER A O 1
ATOM 532 N N . SER A 1 68 ? 0.944 6.892 -5.755 1.00 95.00 68 SER A N 1
ATOM 533 C CA . SER A 1 68 ? 2.126 6.612 -6.580 1.00 95.00 68 SER A CA 1
ATOM 534 C C . SER A 1 68 ? 3.444 6.940 -5.862 1.00 95.00 68 SER A C 1
ATOM 536 O O . SER A 1 68 ? 4.473 7.179 -6.494 1.00 95.00 68 SER A O 1
ATOM 538 N N . THR A 1 69 ? 3.405 7.069 -4.532 1.00 92.00 69 THR A N 1
ATOM 539 C CA . THR A 1 69 ? 4.549 7.436 -3.691 1.00 92.00 69 THR A CA 1
ATOM 540 C C . THR A 1 69 ? 4.453 6.811 -2.300 1.00 92.00 69 THR A C 1
ATOM 542 O O . THR A 1 69 ? 3.357 6.591 -1.777 1.00 92.00 69 THR A O 1
ATOM 545 N N . LEU A 1 70 ? 5.621 6.575 -1.700 1.00 91.12 70 LEU A N 1
ATOM 546 C CA . LEU A 1 70 ? 5.804 6.165 -0.302 1.00 91.12 70 LEU A CA 1
ATOM 547 C C . LEU A 1 70 ? 6.225 7.336 0.597 1.00 91.12 70 LEU A C 1
ATOM 549 O O . LEU A 1 70 ? 6.583 7.133 1.754 1.00 91.12 70 LEU A O 1
ATOM 553 N N . GLU A 1 71 ? 6.208 8.567 0.075 1.00 93.06 71 GLU A N 1
ATOM 554 C CA . GLU A 1 71 ? 6.466 9.756 0.883 1.00 93.06 71 GLU A CA 1
ATOM 555 C C . GLU A 1 71 ? 5.464 9.816 2.037 1.00 93.06 71 GLU A C 1
ATOM 557 O O . GLU A 1 71 ? 4.249 9.721 1.843 1.00 93.06 71 GLU A O 1
ATOM 562 N N . LYS A 1 72 ? 6.002 9.934 3.251 1.00 93.06 72 LYS A N 1
ATOM 563 C CA . LYS A 1 72 ? 5.257 9.723 4.487 1.00 93.06 72 LYS A CA 1
ATOM 564 C C . LYS A 1 72 ? 4.012 10.598 4.585 1.00 93.06 72 LYS A C 1
ATOM 566 O O . LYS A 1 72 ? 2.937 10.072 4.859 1.00 93.06 72 LYS A O 1
ATOM 571 N N . ASN A 1 73 ? 4.135 11.900 4.330 1.00 94.88 73 ASN A N 1
ATOM 572 C CA . ASN A 1 73 ? 3.006 12.817 4.472 1.00 94.88 73 ASN A CA 1
ATOM 573 C C . ASN A 1 73 ? 1.909 12.510 3.444 1.00 94.88 73 ASN A C 1
ATOM 575 O O . ASN A 1 73 ? 0.722 12.504 3.775 1.00 94.88 73 ASN A O 1
ATOM 579 N N . GLN A 1 74 ? 2.292 12.220 2.200 1.00 95.56 74 GLN A N 1
ATOM 580 C CA . GLN A 1 74 ? 1.348 11.887 1.140 1.00 95.56 74 GLN A CA 1
ATOM 581 C C . GLN A 1 74 ? 0.639 10.547 1.388 1.00 95.56 74 GLN A C 1
ATOM 583 O O . GLN A 1 74 ? -0.570 10.437 1.151 1.00 95.56 74 GLN A O 1
ATOM 588 N N . LEU A 1 75 ? 1.351 9.537 1.893 1.00 95.75 75 LEU A N 1
ATOM 589 C CA . LEU A 1 75 ? 0.751 8.240 2.197 1.00 95.75 75 LEU A CA 1
ATOM 590 C C . LEU A 1 75 ? -0.140 8.298 3.448 1.00 95.75 75 LEU A C 1
ATOM 592 O O . LEU A 1 75 ? -1.239 7.748 3.430 1.00 95.75 75 LEU A O 1
ATOM 596 N N . GLU A 1 76 ? 0.250 9.041 4.489 1.00 96.75 76 GLU A N 1
ATOM 597 C CA . GLU A 1 76 ? -0.621 9.323 5.642 1.00 96.75 76 GLU A CA 1
ATOM 598 C C . GLU A 1 76 ? -1.921 10.006 5.220 1.00 96.75 76 GLU A C 1
ATOM 600 O O . GLU A 1 76 ? -3.006 9.581 5.621 1.00 96.75 76 GLU A O 1
ATOM 605 N N . LYS A 1 77 ? -1.831 11.020 4.355 1.00 97.81 77 LYS A N 1
ATOM 606 C CA . LYS A 1 77 ? -3.010 11.696 3.811 1.00 97.81 77 LYS A CA 1
ATOM 607 C C . LYS A 1 77 ? -3.911 10.730 3.038 1.00 97.81 77 LYS A C 1
ATOM 609 O O . LYS A 1 77 ? -5.128 10.767 3.206 1.00 97.81 77 LYS A O 1
ATOM 614 N N . THR A 1 78 ? -3.321 9.838 2.242 1.00 98.06 78 THR A N 1
ATOM 615 C CA . THR A 1 78 ? -4.060 8.804 1.497 1.00 98.06 78 THR A CA 1
ATOM 616 C C . THR A 1 78 ? -4.816 7.870 2.449 1.00 98.06 78 THR A C 1
ATOM 618 O O . THR A 1 78 ? -5.979 7.551 2.210 1.00 98.06 78 THR A O 1
ATOM 621 N N . ILE A 1 79 ? -4.200 7.479 3.569 1.00 98.19 79 ILE A N 1
ATOM 622 C CA . ILE A 1 79 ? -4.834 6.656 4.614 1.00 98.19 79 ILE A CA 1
ATOM 623 C C . ILE A 1 79 ? -5.985 7.408 5.290 1.00 98.19 79 ILE A C 1
ATOM 625 O O . ILE A 1 79 ? -7.073 6.857 5.462 1.00 98.19 79 ILE A O 1
ATOM 629 N N . GLU A 1 80 ? -5.778 8.675 5.653 1.00 98.38 80 GLU A N 1
ATOM 630 C CA . GLU A 1 80 ? -6.822 9.514 6.251 1.00 98.38 80 GLU A CA 1
ATOM 631 C C . GLU A 1 80 ? -8.028 9.685 5.318 1.00 98.38 80 GLU A C 1
ATOM 633 O O . GLU A 1 80 ? -9.179 9.625 5.760 1.00 98.38 80 GLU A O 1
ATOM 638 N N . GLU A 1 81 ? -7.781 9.883 4.024 1.00 98.38 81 GLU A N 1
ATOM 639 C CA . GLU A 1 81 ? -8.819 9.972 2.997 1.00 98.38 81 GLU A CA 1
ATOM 640 C C . GLU A 1 81 ? -9.525 8.631 2.778 1.00 98.38 81 GLU A C 1
ATOM 642 O O . GLU A 1 81 ? -10.753 8.613 2.667 1.00 98.38 81 GLU A O 1
ATOM 647 N N . ALA A 1 82 ? -8.804 7.507 2.810 1.00 98.50 82 ALA A N 1
ATOM 648 C CA . ALA A 1 82 ? -9.397 6.176 2.713 1.00 98.50 82 ALA A CA 1
ATOM 649 C C . ALA A 1 82 ? -10.346 5.901 3.887 1.00 98.50 82 ALA A C 1
ATOM 651 O O . ALA A 1 82 ? -11.477 5.467 3.678 1.00 98.50 82 ALA A O 1
ATOM 652 N N . ILE A 1 83 ? -9.949 6.252 5.114 1.00 98.44 83 ILE A N 1
ATOM 653 C CA . ILE A 1 83 ? -10.794 6.114 6.311 1.00 98.44 83 ILE A CA 1
ATOM 654 C C . ILE A 1 83 ? -12.048 6.983 6.213 1.00 98.44 83 ILE A C 1
ATOM 656 O O . ILE A 1 83 ? -13.147 6.525 6.529 1.00 98.44 83 ILE A O 1
ATOM 660 N N . LYS A 1 84 ? -11.906 8.244 5.787 1.00 98.25 84 LYS A N 1
ATOM 661 C CA . LYS A 1 84 ? -13.061 9.129 5.570 1.00 98.25 84 LYS A CA 1
ATOM 662 C C . LYS A 1 84 ? -14.000 8.530 4.529 1.00 98.25 84 LYS A C 1
ATOM 664 O O . LYS A 1 84 ? -15.196 8.459 4.776 1.00 98.25 84 LYS A O 1
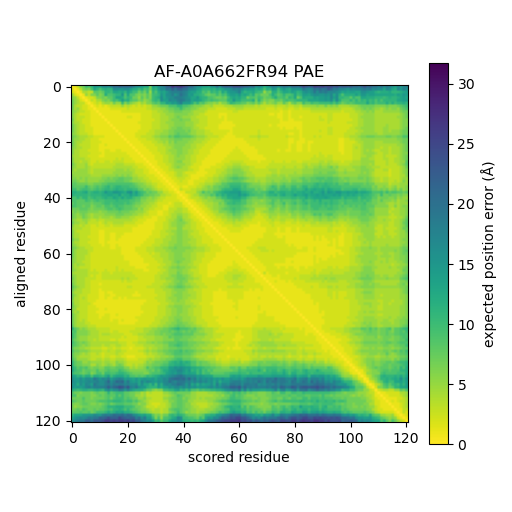ATOM 669 N N . THR A 1 85 ? -13.454 8.056 3.414 1.00 98.50 85 THR A N 1
ATOM 670 C CA . THR A 1 85 ? -14.222 7.448 2.323 1.00 98.50 85 THR A CA 1
ATOM 671 C C . THR A 1 85 ? -14.981 6.212 2.802 1.00 98.50 85 THR A C 1
ATOM 673 O O . THR A 1 85 ? -16.184 6.129 2.574 1.00 98.50 85 THR A O 1
ATOM 676 N N . ALA A 1 86 ? -14.328 5.315 3.548 1.00 98.31 86 ALA A N 1
ATOM 677 C CA . ALA A 1 86 ? -14.968 4.133 4.124 1.00 98.31 86 ALA A CA 1
ATOM 678 C C . ALA A 1 86 ? -16.133 4.520 5.049 1.00 98.31 86 ALA A C 1
ATOM 680 O O . ALA A 1 86 ? -17.221 3.968 4.950 1.00 98.31 86 ALA A O 1
ATOM 681 N N . LYS A 1 87 ? -15.973 5.542 5.899 1.00 97.62 87 LYS A N 1
ATOM 682 C CA . LYS A 1 87 ? -17.055 6.001 6.793 1.00 97.62 87 LYS A CA 1
ATOM 683 C C . LYS A 1 87 ? -18.314 6.470 6.048 1.00 97.62 87 LYS A C 1
ATOM 685 O O . LYS A 1 87 ? -19.401 6.386 6.616 1.00 97.62 87 LYS A O 1
ATOM 690 N N . PHE A 1 88 ? -18.182 6.953 4.812 1.00 96.75 88 PHE A N 1
ATOM 691 C CA . PHE A 1 88 ? -19.308 7.389 3.978 1.00 96.75 88 PHE A CA 1
ATOM 692 C C . PHE A 1 88 ? -19.810 6.322 2.999 1.00 96.75 88 PHE A C 1
ATOM 694 O O . PHE A 1 88 ? -20.891 6.498 2.436 1.00 96.75 88 PHE A O 1
ATOM 701 N N . SER A 1 89 ? -19.064 5.238 2.776 1.00 97.00 89 SER A N 1
ATOM 702 C CA . SER A 1 89 ? -19.484 4.179 1.858 1.00 97.00 89 SER A CA 1
ATOM 703 C C . SER A 1 89 ? -20.584 3.319 2.471 1.00 97.00 89 SER A C 1
ATOM 705 O O . SER A 1 89 ? -20.800 3.318 3.684 1.00 97.00 89 SER A O 1
ATOM 707 N N . GLU A 1 90 ? -21.285 2.554 1.637 1.00 97.31 90 GLU A N 1
ATOM 708 C CA . GLU A 1 90 ? -22.254 1.573 2.116 1.00 97.31 90 GLU A CA 1
ATOM 709 C C . GLU A 1 90 ? -21.568 0.481 2.943 1.00 97.31 90 GLU A C 1
ATOM 711 O O . GLU A 1 90 ? -20.390 0.161 2.757 1.00 97.31 90 GLU A O 1
ATOM 716 N N . ARG A 1 91 ? -22.320 -0.048 3.904 1.00 98.00 91 ARG A N 1
ATOM 717 C CA . ARG A 1 91 ? -21.888 -1.156 4.746 1.00 98.00 91 ARG A CA 1
ATOM 718 C C . ARG A 1 91 ? -22.092 -2.458 3.983 1.00 98.00 91 ARG A C 1
ATOM 720 O O . ARG A 1 91 ? -23.198 -2.713 3.515 1.00 98.00 91 ARG A O 1
ATOM 727 N N . ASP A 1 92 ? -21.053 -3.280 3.899 1.00 97.38 92 ASP A N 1
ATOM 728 C CA . ASP A 1 92 ? -21.138 -4.606 3.298 1.00 97.38 92 ASP A CA 1
ATOM 729 C C . ASP A 1 92 ? -21.439 -5.648 4.382 1.00 97.38 92 ASP A C 1
ATOM 731 O O . ASP A 1 92 ? -20.562 -6.058 5.141 1.00 97.38 92 ASP A O 1
ATOM 735 N N . GLU A 1 93 ? -22.692 -6.097 4.484 1.00 97.56 93 GLU A N 1
ATOM 736 C CA . GLU A 1 93 ? -23.062 -7.093 5.497 1.00 97.56 93 GLU A CA 1
ATOM 737 C C . GLU A 1 93 ? -22.373 -8.450 5.311 1.00 97.56 93 GLU A C 1
ATOM 739 O O . GLU A 1 93 ? -22.214 -9.175 6.301 1.00 97.56 93 GLU A O 1
ATOM 744 N N . ASN A 1 94 ? -21.915 -8.752 4.091 1.00 97.31 94 ASN A N 1
ATOM 745 C CA . ASN A 1 94 ? -21.198 -9.979 3.749 1.00 97.31 94 ASN A CA 1
ATOM 746 C C . ASN A 1 94 ? -19.682 -9.854 3.955 1.00 97.31 94 ASN A C 1
ATOM 748 O O . ASN A 1 94 ? -18.943 -10.790 3.650 1.00 97.31 94 ASN A O 1
ATOM 752 N N . TRP A 1 95 ? -19.195 -8.727 4.482 1.00 96.88 95 TRP A N 1
ATOM 753 C CA . TRP A 1 95 ? -17.793 -8.605 4.852 1.00 96.88 95 TRP A CA 1
ATOM 754 C C . TRP A 1 95 ? -17.463 -9.531 6.027 1.00 96.88 95 TRP A C 1
ATOM 756 O O . TRP A 1 95 ? -18.020 -9.402 7.123 1.00 96.88 95 TRP A O 1
ATOM 766 N N . HIS A 1 96 ? -16.533 -10.455 5.790 1.00 95.88 96 HIS A N 1
ATOM 767 C CA . HIS A 1 96 ? -16.084 -11.451 6.767 1.00 95.88 96 HIS A CA 1
ATOM 768 C C . HIS A 1 96 ? -14.705 -11.153 7.368 1.00 95.88 96 HIS A C 1
ATOM 770 O O . HIS A 1 96 ? -14.285 -11.873 8.271 1.00 95.88 96 HIS A O 1
ATOM 776 N N . GLY A 1 97 ? -14.033 -10.104 6.898 1.00 95.94 97 GLY A N 1
ATOM 777 C CA . GLY A 1 97 ? -12.662 -9.776 7.277 1.00 95.94 97 GLY A CA 1
ATOM 778 C C . GLY A 1 97 ? -11.662 -9.978 6.144 1.00 95.94 97 GLY A C 1
ATOM 779 O O . GLY A 1 97 ? -11.937 -10.639 5.138 1.00 95.94 97 GLY A O 1
ATOM 780 N N . LEU A 1 98 ? -10.489 -9.381 6.316 1.00 95.62 98 LEU A N 1
ATOM 781 C CA . LEU A 1 98 ? -9.300 -9.651 5.529 1.00 95.62 98 LEU A CA 1
ATOM 782 C C . LEU A 1 98 ? -8.802 -11.081 5.783 1.00 95.62 98 LEU A C 1
ATOM 784 O O . LEU A 1 98 ? -9.074 -11.659 6.837 1.00 95.62 98 LEU A O 1
ATOM 788 N N . PRO A 1 99 ? -8.050 -11.660 4.832 1.00 92.56 99 PRO A N 1
ATOM 789 C CA . PRO A 1 99 ? -7.446 -12.969 5.025 1.00 92.56 99 PRO A CA 1
ATOM 790 C C . PRO A 1 99 ? -6.530 -13.000 6.253 1.00 92.56 99 PRO A C 1
ATOM 792 O O . PRO A 1 99 ? -5.715 -12.095 6.452 1.00 92.56 99 PRO A O 1
ATOM 795 N N . ASP A 1 100 ? -6.613 -14.080 7.028 1.00 91.31 100 ASP A N 1
ATOM 796 C CA . ASP A 1 100 ? -5.644 -14.348 8.086 1.00 91.31 100 ASP A CA 1
ATOM 797 C C . ASP A 1 100 ? -4.237 -14.567 7.496 1.00 91.31 100 ASP A C 1
ATOM 799 O O . ASP A 1 100 ? -4.099 -15.076 6.376 1.00 91.31 100 ASP A O 1
ATOM 803 N N . PRO A 1 101 ? -3.163 -14.227 8.234 1.00 89.12 101 PRO A N 1
ATOM 804 C CA . PRO A 1 101 ? -1.801 -14.463 7.776 1.00 89.12 101 PRO A CA 1
ATOM 805 C C . PRO A 1 101 ? -1.540 -15.947 7.468 1.00 89.12 101 PRO A C 1
ATOM 807 O O . PRO A 1 101 ? -1.519 -16.793 8.363 1.00 89.12 101 PRO A O 1
ATOM 810 N N . GLU A 1 102 ? -1.263 -16.262 6.203 1.00 88.38 102 GLU A N 1
ATOM 811 C CA . GLU A 1 102 ? -0.858 -17.598 5.755 1.00 88.38 102 GLU A CA 1
ATOM 812 C C . GLU A 1 102 ? 0.607 -17.614 5.298 1.00 88.38 102 GLU A C 1
ATOM 814 O O . GLU A 1 102 ? 1.147 -16.630 4.790 1.00 88.38 102 GLU A O 1
ATOM 819 N N . LYS A 1 103 ? 1.269 -18.770 5.436 1.00 86.19 103 LYS A N 1
ATOM 820 C CA . LYS A 1 103 ? 2.599 -18.970 4.844 1.00 86.19 103 LYS A CA 1
ATOM 821 C C . LYS A 1 103 ? 2.488 -19.063 3.314 1.00 86.19 103 LYS A C 1
ATOM 823 O O . LYS A 1 103 ? 1.526 -19.657 2.820 1.00 86.19 103 LYS A O 1
ATOM 828 N N . PRO A 1 104 ? 3.488 -18.574 2.556 1.00 81.56 104 PRO A N 1
ATOM 829 C CA . PRO A 1 104 ? 3.522 -18.745 1.107 1.00 81.56 104 PRO A CA 1
ATOM 830 C C . PRO A 1 104 ? 3.395 -20.222 0.710 1.00 81.56 104 PRO A C 1
ATOM 832 O O . PRO A 1 104 ? 4.104 -21.079 1.238 1.00 81.56 104 PRO A O 1
ATOM 835 N N . LYS A 1 105 ? 2.486 -20.523 -0.226 1.00 80.88 105 LYS A N 1
ATOM 836 C CA . LYS A 1 105 ? 2.192 -21.901 -0.675 1.00 80.88 105 LYS A CA 1
ATOM 837 C C . LYS A 1 105 ? 3.195 -22.444 -1.700 1.00 80.88 105 LYS A C 1
ATOM 839 O O . LYS A 1 105 ? 3.210 -23.643 -1.953 1.00 80.88 105 LYS A O 1
ATOM 844 N N . HIS A 1 106 ? 4.026 -21.584 -2.286 1.00 73.25 106 HIS A N 1
ATOM 845 C CA . HIS A 1 106 ? 5.058 -21.953 -3.255 1.00 73.25 106 HIS A CA 1
ATOM 846 C C . HIS A 1 106 ? 6.399 -21.323 -2.870 1.00 73.25 106 HIS A C 1
ATOM 848 O O . HIS A 1 106 ? 6.446 -20.257 -2.261 1.00 73.25 106 HIS A O 1
ATOM 854 N N . ASN A 1 107 ? 7.487 -22.004 -3.223 1.00 71.94 107 ASN A N 1
ATOM 855 C CA . ASN A 1 107 ? 8.869 -21.598 -2.953 1.00 71.94 107 ASN A CA 1
ATOM 856 C C . ASN A 1 107 ? 9.582 -21.027 -4.190 1.00 71.94 107 ASN A C 1
ATOM 858 O O . ASN A 1 107 ? 10.789 -20.799 -4.146 1.00 71.94 107 ASN A O 1
ATOM 862 N N . TRP A 1 108 ? 8.868 -20.841 -5.301 1.00 75.12 108 TRP A N 1
ATOM 863 C CA . TRP A 1 108 ? 9.461 -20.314 -6.521 1.00 75.12 108 TRP A CA 1
ATOM 864 C C . TRP A 1 108 ? 9.612 -18.799 -6.433 1.00 75.12 108 TRP A C 1
ATOM 866 O O . TRP A 1 108 ? 8.633 -18.060 -6.362 1.00 75.12 108 TRP A O 1
ATOM 876 N N . THR A 1 109 ? 10.854 -18.339 -6.473 1.00 67.62 109 THR A N 1
ATOM 877 C CA . THR A 1 109 ? 11.196 -16.936 -6.661 1.00 67.62 109 THR A CA 1
ATOM 878 C C . THR A 1 109 ? 11.294 -16.701 -8.163 1.00 67.62 109 THR A C 1
ATOM 880 O O . THR A 1 109 ? 12.305 -17.043 -8.772 1.00 67.62 109 THR A O 1
ATOM 883 N N . GLY A 1 110 ? 10.245 -16.161 -8.786 1.00 80.00 110 GLY A N 1
ATOM 884 C CA . GLY A 1 110 ? 10.244 -15.738 -10.196 1.00 80.00 110 GLY A CA 1
ATOM 885 C C . GLY A 1 110 ? 11.150 -14.528 -10.470 1.00 80.00 110 GLY A C 1
ATOM 886 O O . GLY A 1 110 ? 10.757 -13.621 -11.195 1.00 80.00 110 GLY A O 1
ATOM 887 N N . TYR A 1 111 ? 12.320 -14.477 -9.832 1.00 85.81 111 TYR A N 1
ATOM 888 C CA . TYR A 1 111 ? 13.286 -13.390 -9.884 1.00 85.81 111 TYR A CA 1
ATOM 889 C C . TYR A 1 111 ? 14.460 -13.789 -10.776 1.00 85.81 111 TYR A C 1
ATOM 891 O O . TYR A 1 111 ? 15.108 -14.807 -10.534 1.00 85.81 111 TYR A O 1
ATOM 899 N N . ASP A 1 112 ? 14.732 -12.971 -11.788 1.00 88.25 112 ASP A N 1
ATOM 900 C CA . ASP A 1 112 ? 15.858 -13.129 -12.702 1.00 88.25 112 ASP A CA 1
ATOM 901 C C . ASP A 1 112 ? 16.800 -11.931 -12.536 1.00 88.25 112 ASP A C 1
ATOM 903 O O . ASP A 1 112 ? 16.462 -10.792 -12.872 1.00 88.25 112 ASP A O 1
ATOM 907 N N . GLU A 1 113 ? 17.987 -12.188 -11.991 1.00 87.88 113 GLU A N 1
ATOM 908 C CA . GLU A 1 113 ? 19.006 -11.163 -11.762 1.00 87.88 113 GLU A CA 1
ATOM 909 C C . GLU A 1 113 ? 19.539 -10.573 -13.076 1.00 87.88 113 GLU A C 1
ATOM 911 O O . GLU A 1 113 ? 19.865 -9.386 -13.136 1.00 87.88 113 GLU A O 1
ATOM 916 N N . GLY A 1 114 ? 19.563 -11.365 -14.152 1.00 88.50 114 GLY A N 1
ATOM 917 C CA . GLY A 1 114 ? 19.938 -10.906 -15.483 1.00 88.50 114 GLY A CA 1
ATOM 918 C C . GLY A 1 114 ? 18.963 -9.859 -16.007 1.00 88.50 114 GLY A C 1
ATOM 919 O O . GLY A 1 114 ? 19.401 -8.843 -16.535 1.00 88.50 114 GLY A O 1
ATOM 920 N N . ILE A 1 115 ? 17.657 -10.045 -15.788 1.00 85.56 115 ILE A N 1
ATOM 921 C CA . ILE A 1 115 ? 16.639 -9.031 -16.114 1.00 85.56 115 ILE A CA 1
ATOM 922 C C . ILE A 1 115 ? 16.775 -7.810 -15.197 1.00 85.56 115 ILE A C 1
ATOM 924 O O . ILE A 1 115 ? 16.755 -6.677 -15.679 1.00 85.56 115 ILE A O 1
ATOM 928 N N . ALA A 1 116 ? 16.945 -8.018 -13.888 1.00 85.38 116 ALA A N 1
ATOM 929 C CA . ALA A 1 116 ? 17.023 -6.929 -12.912 1.00 85.38 116 ALA A CA 1
ATOM 930 C C . ALA A 1 116 ? 18.234 -6.001 -13.128 1.00 85.38 116 ALA A C 1
ATOM 932 O O . ALA A 1 116 ? 18.167 -4.807 -12.831 1.00 85.38 116 ALA A O 1
ATOM 933 N N . THR A 1 117 ? 19.335 -6.541 -13.656 1.00 85.75 117 THR A N 1
ATOM 934 C CA . THR A 1 117 ? 20.583 -5.807 -13.923 1.00 85.75 117 THR A CA 1
ATOM 935 C C . THR A 1 117 ? 20.761 -5.416 -15.390 1.00 85.75 117 THR A C 1
ATOM 937 O O . THR A 1 117 ? 21.7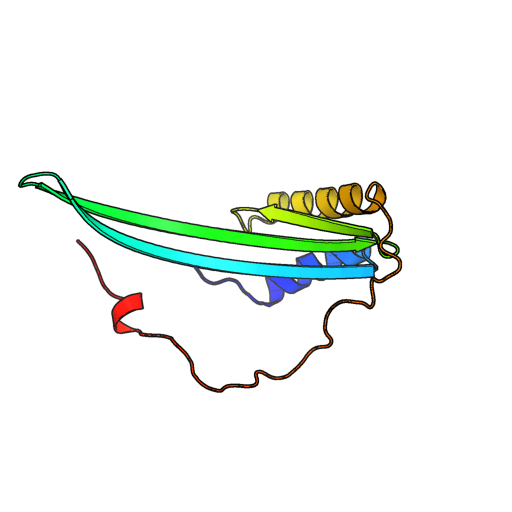17 -4.709 -15.710 1.00 85.75 117 THR A O 1
ATOM 940 N N . LEU A 1 118 ? 19.846 -5.826 -16.279 1.00 84.94 118 LEU A N 1
ATOM 941 C CA . LEU A 1 118 ? 19.946 -5.593 -17.718 1.00 84.94 118 LEU A CA 1
ATOM 942 C C . LEU A 1 118 ? 20.010 -4.098 -18.023 1.00 84.94 118 LEU A C 1
ATOM 944 O O . LEU A 1 118 ? 19.015 -3.398 -17.856 1.00 84.94 118 LEU A O 1
ATOM 948 N N . ASP A 1 119 ? 21.143 -3.602 -18.505 1.00 76.75 119 ASP A N 1
ATOM 949 C CA . ASP A 1 119 ? 21.262 -2.237 -19.011 1.00 76.75 119 ASP A CA 1
ATOM 950 C C . ASP A 1 119 ? 20.730 -2.150 -20.450 1.00 76.75 119 ASP A C 1
ATOM 952 O O . ASP A 1 119 ? 20.938 -3.058 -21.253 1.00 76.75 119 ASP A O 1
ATOM 956 N N . THR A 1 120 ? 20.017 -1.073 -20.775 1.00 64.19 120 THR A N 1
ATOM 957 C CA . THR A 1 120 ? 19.432 -0.866 -22.114 1.00 64.19 120 THR A CA 1
ATOM 958 C C . THR A 1 120 ? 20.050 0.299 -22.880 1.00 64.19 120 THR A C 1
ATOM 960 O O . THR A 1 120 ? 19.579 0.583 -23.983 1.00 64.19 120 THR A O 1
ATOM 963 N N . GLY A 1 121 ? 21.124 0.897 -22.345 1.00 58.06 121 GLY A N 1
ATOM 964 C CA . GLY A 1 121 ? 21.882 1.970 -22.996 1.00 58.06 121 GLY A CA 1
ATOM 965 C C . GLY A 1 121 ? 21.227 3.341 -22.913 1.00 58.06 121 GLY A C 1
ATOM 966 O O . GLY A 1 121 ? 19.976 3.424 -22.928 1.00 58.06 121 GLY A O 1
#

Sequence (121 aa):
MSVEIGELEYFLKRAKELGADEAEIYVSLSDEKAVKLEGPFLKTLVSRSIDVWVRVVVDKRIAILTSSTLEKNQLEKTIEEAIKTAKFSERDENWHGLPDPEKPKHNWTGYDEGIATLDTG